Protein AF-A0A174WWV2-F1 (afdb_monomer_lite)

Organism: NCBI:txid47678

Radius of gyration: 10.9 Å; chains: 1; bounding box: 30×21×24 Å

Secondary structure (DSSP, 8-state):
-----HHHHHHHHHHHH---HHHHHHHHHHHH---HHHHHHHHTTSSPPPHHHHHHHHHHH--

pLDDT: mean 87.44, std 11.81, range [41.56, 96.44]

Sequence (63 aa):
MITNDPNTNLIEAMKEKLPLKGKLADMLMDTLYIGKEAVYRRLRGEVPFTLQEAALVSRKLGK

Structure (mmCIF, N/CA/C/O backbone):
data_AF-A0A174WWV2-F1
#
_entry.id   AF-A0A174WWV2-F1
#
loop_
_atom_site.group_PDB
_atom_site.id
_atom_site.type_symbol
_atom_site.label_atom_id
_atom_site.label_alt_id
_atom_site.label_comp_id
_atom_site.label_asym_id
_atom_site.label_entity_id
_atom_site.label_seq_id
_atom_site.pdbx_PDB_ins_code
_atom_site.Cartn_x
_atom_site.Cartn_y
_atom_site.Cartn_z
_atom_site.occupancy
_atom_site.B_iso_or_equiv
_atom_site.auth_seq_id
_atom_site.auth_comp_id
_atom_site.auth_asym_id
_atom_site.auth_atom_id
_atom_site.pdbx_PDB_model_num
ATOM 1 N N . MET A 1 1 ? 17.754 12.036 -12.404 1.00 41.56 1 MET A N 1
ATOM 2 C CA . MET A 1 1 ? 17.171 10.924 -13.183 1.00 41.56 1 MET A CA 1
ATOM 3 C C . MET A 1 1 ? 15.745 10.763 -12.704 1.00 41.56 1 MET A C 1
ATOM 5 O O . MET A 1 1 ? 15.571 10.465 -11.533 1.00 41.56 1 MET A O 1
AT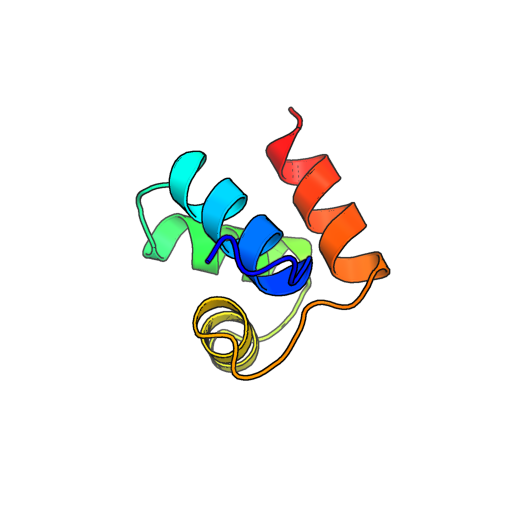OM 9 N N . ILE A 1 2 ? 14.749 11.033 -13.549 1.00 50.62 2 ILE A N 1
ATOM 10 C CA . ILE A 1 2 ? 13.370 10.643 -13.238 1.00 50.62 2 ILE A CA 1
ATOM 11 C C . ILE A 1 2 ? 13.355 9.127 -13.406 1.00 50.62 2 ILE A C 1
ATOM 13 O O . ILE A 1 2 ? 13.557 8.621 -14.510 1.00 50.62 2 ILE A O 1
ATOM 17 N N . THR A 1 3 ? 13.267 8.393 -12.305 1.00 52.25 3 THR A N 1
ATOM 18 C CA . THR A 1 3 ? 13.110 6.943 -12.346 1.00 52.25 3 THR A CA 1
ATOM 19 C C . THR A 1 3 ? 11.734 6.658 -12.932 1.00 52.25 3 THR A C 1
ATOM 21 O O . THR A 1 3 ? 10.729 6.811 -12.251 1.00 52.25 3 THR A O 1
ATOM 24 N N . ASN A 1 4 ? 11.678 6.272 -14.209 1.00 67.06 4 ASN A N 1
ATOM 25 C CA . ASN A 1 4 ? 10.456 5.846 -14.902 1.00 67.06 4 ASN A CA 1
ATOM 26 C C . ASN A 1 4 ? 9.986 4.461 -14.416 1.00 67.06 4 ASN A C 1
ATOM 28 O O . ASN A 1 4 ? 9.651 3.603 -15.227 1.00 67.06 4 ASN A O 1
ATOM 32 N N . ASP A 1 5 ? 10.010 4.216 -13.106 1.00 85.88 5 ASP A N 1
ATOM 33 C CA . ASP A 1 5 ? 9.454 3.011 -12.508 1.00 85.88 5 ASP A CA 1
ATOM 34 C C . ASP A 1 5 ? 7.997 3.294 -12.108 1.00 85.88 5 ASP A C 1
ATOM 36 O O . ASP A 1 5 ? 7.757 4.075 -11.180 1.00 85.88 5 ASP A O 1
ATOM 40 N N . PRO A 1 6 ? 7.004 2.684 -12.784 1.00 87.06 6 PRO A N 1
ATOM 41 C CA . PRO A 1 6 ? 5.592 2.908 -12.487 1.00 87.06 6 PRO A CA 1
ATOM 42 C C . PRO A 1 6 ? 5.234 2.622 -11.026 1.00 87.06 6 PRO A C 1
ATOM 44 O O . PRO A 1 6 ? 4.344 3.269 -10.476 1.00 87.06 6 PRO A O 1
ATOM 47 N N . ASN A 1 7 ? 5.932 1.677 -10.389 1.00 89.50 7 ASN A N 1
ATOM 48 C CA . ASN A 1 7 ? 5.699 1.327 -8.994 1.00 89.50 7 ASN A CA 1
ATOM 49 C C . ASN A 1 7 ? 6.146 2.452 -8.047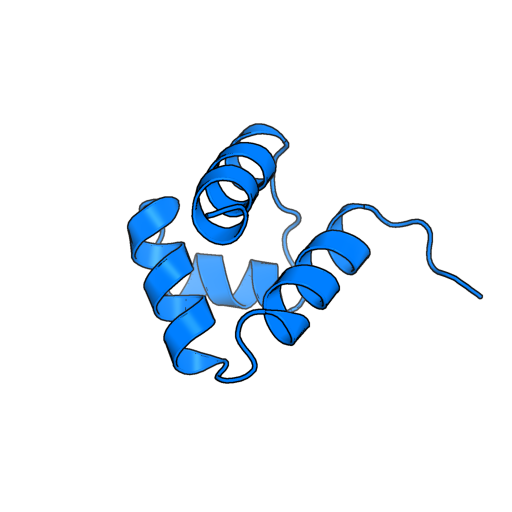 1.00 89.50 7 ASN A C 1
ATOM 51 O O . ASN A 1 7 ? 5.384 2.862 -7.171 1.00 89.50 7 ASN A O 1
ATOM 55 N N . THR A 1 8 ? 7.345 2.994 -8.256 1.00 90.12 8 THR A N 1
ATOM 56 C CA . THR A 1 8 ? 7.853 4.151 -7.507 1.00 90.12 8 THR A CA 1
ATOM 57 C C . THR A 1 8 ? 6.946 5.370 -7.684 1.00 90.12 8 THR A C 1
ATOM 59 O O . THR A 1 8 ? 6.514 5.950 -6.687 1.00 90.12 8 THR A O 1
ATOM 62 N N . ASN A 1 9 ? 6.551 5.687 -8.923 1.00 89.81 9 ASN A N 1
ATOM 63 C CA . ASN A 1 9 ? 5.652 6.811 -9.210 1.00 89.81 9 ASN A CA 1
ATOM 64 C C . ASN A 1 9 ? 4.290 6.659 -8.513 1.00 89.81 9 ASN A C 1
ATOM 66 O O . ASN A 1 9 ? 3.747 7.624 -7.975 1.00 89.81 9 ASN A O 1
ATOM 70 N N . LEU A 1 10 ? 3.738 5.441 -8.487 1.00 90.19 10 LEU A N 1
ATOM 71 C CA . LEU A 1 10 ? 2.492 5.152 -7.779 1.00 90.19 10 LEU A CA 1
ATOM 72 C C . LEU A 1 10 ? 2.640 5.398 -6.271 1.00 90.19 10 LEU A C 1
ATOM 74 O O . LEU A 1 10 ? 1.798 6.064 -5.672 1.00 90.19 10 LEU A O 1
ATOM 78 N N . ILE A 1 11 ? 3.719 4.903 -5.657 1.00 90.81 11 ILE A N 1
ATOM 79 C CA . ILE A 1 11 ? 3.985 5.081 -4.222 1.00 90.81 11 ILE A CA 1
ATOM 80 C C . ILE A 1 11 ? 4.133 6.565 -3.864 1.00 90.81 11 ILE A C 1
ATOM 82 O O . ILE A 1 11 ? 3.641 6.991 -2.816 1.00 90.81 11 ILE A O 1
ATOM 86 N N . GLU A 1 12 ? 4.808 7.352 -4.700 1.00 89.94 12 GLU A N 1
ATOM 87 C CA . GLU A 1 12 ? 4.960 8.795 -4.499 1.00 89.94 12 GLU A CA 1
ATOM 88 C C . GLU A 1 12 ? 3.613 9.516 -4.590 1.00 89.94 12 GLU A C 1
ATOM 90 O O . GLU A 1 12 ? 3.226 10.182 -3.629 1.00 89.94 12 GLU A O 1
ATOM 95 N N . ALA A 1 13 ? 2.832 9.270 -5.645 1.00 89.31 13 ALA A N 1
ATOM 96 C CA . ALA A 1 13 ? 1.498 9.854 -5.804 1.00 89.31 13 ALA A CA 1
ATOM 97 C C . ALA A 1 13 ? 0.560 9.520 -4.625 1.00 89.31 13 ALA A C 1
ATOM 99 O O . ALA A 1 13 ? -0.241 10.346 -4.179 1.00 89.31 13 ALA A O 1
ATOM 100 N N . MET A 1 14 ? 0.667 8.307 -4.075 1.00 89.06 14 MET A N 1
ATOM 101 C CA . MET A 1 14 ? -0.081 7.895 -2.884 1.00 89.06 14 MET A CA 1
ATOM 102 C C . MET A 1 14 ? 0.340 8.669 -1.629 1.00 89.06 14 MET A C 1
ATOM 104 O O . MET A 1 14 ? -0.518 9.070 -0.840 1.00 89.06 14 MET A O 1
ATOM 108 N N . LYS A 1 15 ? 1.648 8.882 -1.435 1.00 87.25 15 LYS A N 1
ATOM 109 C CA . LYS A 1 15 ? 2.198 9.651 -0.306 1.00 87.25 15 LYS A CA 1
ATOM 110 C C . LYS A 1 15 ? 1.843 11.135 -0.399 1.00 87.25 15 LYS A C 1
ATOM 112 O O . LYS A 1 15 ? 1.601 11.748 0.635 1.00 87.25 15 LYS A O 1
ATOM 117 N N . GLU A 1 16 ? 1.777 11.695 -1.603 1.00 87.25 16 GLU A N 1
ATOM 118 C CA . GLU A 1 16 ? 1.332 13.076 -1.822 1.00 87.25 16 GLU A CA 1
ATOM 119 C C . GLU A 1 16 ? -0.146 13.260 -1.462 1.00 87.25 16 GLU A C 1
ATOM 121 O O . GLU A 1 16 ? -0.504 14.213 -0.770 1.00 87.25 16 GLU A O 1
ATOM 126 N N . LYS A 1 17 ? -1.010 12.320 -1.868 1.00 84.06 17 LYS A N 1
ATOM 127 C CA . LYS A 1 17 ? -2.447 12.373 -1.551 1.00 84.06 17 LYS A CA 1
ATOM 128 C C . LYS A 1 17 ? -2.763 12.083 -0.084 1.00 84.06 17 LYS A C 1
ATOM 130 O O . LYS A 1 17 ? -3.705 12.655 0.462 1.00 84.06 17 LYS A O 1
ATOM 135 N N . LEU A 1 18 ? -2.007 11.195 0.563 1.00 82.25 18 LEU A N 1
ATOM 136 C CA . LEU A 1 18 ? -2.121 10.910 1.994 1.00 82.25 18 LEU A CA 1
ATOM 137 C C . LEU A 1 18 ? -0.745 11.008 2.674 1.00 82.25 18 LEU A C 1
ATOM 139 O O . LEU A 1 18 ? -0.052 9.995 2.811 1.00 82.25 18 LEU A O 1
ATOM 143 N N . PRO A 1 19 ? -0.371 12.191 3.201 1.00 71.81 19 PRO A N 1
ATOM 144 C CA . PRO A 1 19 ? 0.945 12.394 3.816 1.00 71.81 19 PRO A CA 1
ATOM 145 C C . PRO A 1 19 ? 1.124 11.614 5.128 1.00 71.81 19 PRO A C 1
ATOM 147 O O . PRO A 1 19 ? 2.243 11.349 5.573 1.00 71.81 19 PRO A O 1
ATOM 150 N N . LEU A 1 20 ? 0.022 11.198 5.761 1.00 78.62 20 LEU A N 1
ATOM 151 C CA . LEU A 1 20 ? 0.051 10.401 6.982 1.00 78.62 20 LEU A CA 1
ATOM 152 C C . LEU A 1 20 ? 0.264 8.921 6.644 1.00 78.62 20 LEU A C 1
ATOM 154 O O . LEU A 1 20 ? -0.687 8.199 6.346 1.00 78.62 20 LEU A O 1
ATOM 158 N N . LYS A 1 21 ? 1.517 8.457 6.769 1.00 71.44 21 LYS A N 1
ATOM 159 C CA . LYS A 1 21 ? 1.928 7.063 6.499 1.00 71.44 21 LYS A CA 1
ATOM 160 C C . LYS A 1 21 ? 1.046 6.005 7.179 1.00 71.44 21 LYS A C 1
ATOM 162 O O . LYS A 1 21 ? 0.831 4.954 6.589 1.00 71.44 21 LYS A O 1
ATOM 167 N N . GLY A 1 22 ? 0.538 6.274 8.387 1.00 77.25 22 GLY A N 1
ATOM 168 C CA . GLY A 1 22 ? -0.393 5.376 9.087 1.00 77.25 22 GLY A CA 1
ATOM 169 C C . GLY A 1 22 ? -1.719 5.220 8.340 1.00 77.25 22 GLY A C 1
ATOM 170 O O . GLY A 1 22 ? -2.085 4.112 7.974 1.00 77.25 22 GLY A O 1
ATOM 171 N N . LYS A 1 23 ? -2.355 6.340 7.975 1.00 85.62 23 LYS A N 1
ATOM 172 C CA . LYS A 1 23 ? -3.619 6.340 7.220 1.00 85.62 23 LYS A CA 1
ATOM 173 C C . LYS A 1 23 ? -3.479 5.706 5.838 1.00 85.62 23 LYS A C 1
ATOM 175 O O . LYS A 1 23 ? -4.412 5.071 5.359 1.00 85.62 23 LYS A O 1
ATOM 180 N N . LEU A 1 24 ? -2.321 5.881 5.198 1.00 90.25 24 LEU A N 1
ATOM 181 C CA . LEU A 1 24 ? -2.036 5.230 3.923 1.00 90.25 24 LEU A CA 1
ATOM 182 C C . LEU A 1 24 ? -1.943 3.708 4.084 1.00 90.25 24 LEU A C 1
ATOM 184 O O . LEU A 1 24 ? -2.510 2.978 3.277 1.00 90.25 24 LEU A O 1
ATOM 188 N N . ALA A 1 25 ? -1.251 3.231 5.123 1.00 92.50 25 ALA A N 1
ATOM 189 C CA . ALA A 1 25 ? -1.138 1.803 5.385 1.00 92.50 25 ALA A CA 1
ATOM 190 C C . ALA A 1 25 ? -2.503 1.181 5.715 1.00 92.50 25 ALA A C 1
ATOM 192 O O . ALA A 1 25 ? -2.842 0.151 5.138 1.00 92.50 25 ALA A O 1
ATOM 193 N N . ASP A 1 26 ? -3.299 1.833 6.565 1.00 92.81 26 ASP A N 1
ATOM 194 C CA . ASP A 1 26 ? -4.646 1.379 6.933 1.00 92.81 26 ASP A CA 1
ATOM 195 C C . ASP A 1 26 ? -5.563 1.291 5.708 1.00 92.81 26 ASP A C 1
ATOM 197 O O . ASP A 1 26 ? -6.169 0.254 5.448 1.00 92.81 26 ASP A O 1
ATOM 201 N N . MET A 1 27 ? -5.561 2.326 4.861 1.00 92.50 27 MET A N 1
ATOM 202 C CA . MET A 1 27 ? -6.330 2.321 3.615 1.00 92.50 27 MET A CA 1
ATOM 203 C C . MET A 1 27 ? -5.923 1.178 2.675 1.00 92.50 27 MET A C 1
ATOM 205 O O . MET A 1 27 ? -6.784 0.587 2.018 1.00 92.50 27 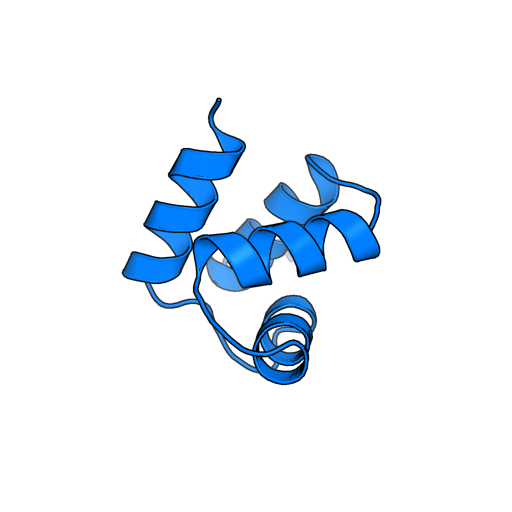MET A O 1
ATOM 209 N N . LEU A 1 28 ? -4.629 0.859 2.595 1.00 94.19 28 LEU A N 1
ATOM 210 C CA . LEU A 1 28 ? -4.136 -0.233 1.756 1.00 94.19 28 LEU A CA 1
ATOM 211 C C . LEU A 1 28 ? -4.506 -1.602 2.313 1.00 94.19 28 LEU A C 1
ATOM 213 O O . LEU A 1 28 ? -4.854 -2.480 1.527 1.00 94.19 28 LEU A O 1
ATOM 217 N N . MET A 1 29 ? -4.468 -1.775 3.636 1.00 95.00 29 MET A N 1
ATOM 218 C CA . MET A 1 29 ? -4.951 -2.995 4.286 1.00 95.00 29 MET A CA 1
ATOM 219 C C . MET A 1 29 ? -6.429 -3.225 3.949 1.00 95.00 29 MET A C 1
ATOM 221 O O . MET A 1 29 ? -6.782 -4.308 3.485 1.00 95.00 29 MET A O 1
ATOM 225 N N . ASP A 1 30 ? -7.257 -2.185 4.053 1.00 94.69 30 ASP A N 1
ATOM 226 C CA . ASP A 1 30 ? -8.692 -2.260 3.751 1.00 94.69 30 ASP A CA 1
ATOM 227 C C . ASP A 1 30 ? -8.992 -2.467 2.257 1.00 94.69 30 ASP A C 1
ATOM 229 O O . ASP A 1 30 ? -9.957 -3.137 1.895 1.00 94.69 30 ASP A O 1
ATOM 233 N N . THR A 1 31 ? -8.193 -1.869 1.368 1.00 94.44 31 THR A N 1
ATOM 234 C CA . THR A 1 31 ? -8.448 -1.890 -0.085 1.00 94.44 31 THR A CA 1
ATOM 235 C C . THR A 1 31 ? -7.931 -3.161 -0.750 1.00 94.44 31 THR A C 1
ATOM 237 O O . THR A 1 31 ? -8.538 -3.647 -1.704 1.00 94.44 31 THR A O 1
ATOM 240 N N . LEU A 1 32 ? -6.794 -3.678 -0.281 1.00 95.31 32 LEU A N 1
ATOM 241 C CA . LEU A 1 32 ? -6.114 -4.824 -0.883 1.00 95.31 32 LEU A CA 1
ATOM 242 C C . LEU A 1 32 ? -6.339 -6.123 -0.105 1.00 95.31 32 LEU A C 1
ATOM 244 O O . LEU A 1 32 ? -5.967 -7.181 -0.601 1.00 95.31 32 LEU A O 1
ATOM 248 N N . TYR A 1 33 ? -6.950 -6.057 1.084 1.00 95.25 33 TYR A N 1
ATOM 249 C CA . TYR A 1 33 ? -7.190 -7.206 1.963 1.00 95.25 33 TYR A CA 1
ATOM 250 C C . TYR A 1 33 ? -5.911 -8.002 2.270 1.00 95.25 33 TYR A C 1
ATOM 252 O O . TYR A 1 33 ? -5.912 -9.231 2.327 1.00 95.25 33 TYR A O 1
ATOM 260 N N . ILE A 1 34 ? -4.799 -7.288 2.467 1.00 95.38 34 ILE A N 1
ATOM 261 C CA . ILE A 1 34 ? -3.493 -7.863 2.807 1.00 95.38 34 ILE A CA 1
ATOM 262 C C . ILE A 1 34 ? -3.035 -7.406 4.190 1.00 95.38 34 ILE A C 1
ATOM 264 O O . ILE A 1 34 ? -3.394 -6.332 4.669 1.00 95.38 34 ILE A O 1
ATOM 268 N N . GLY A 1 35 ? -2.198 -8.225 4.826 1.00 96.38 35 GLY A N 1
ATOM 269 C CA . GLY A 1 35 ? -1.656 -7.925 6.147 1.00 96.38 35 GLY A CA 1
ATOM 270 C C . GLY A 1 35 ? -0.704 -6.725 6.161 1.00 96.38 35 GLY A C 1
ATOM 271 O O . GLY A 1 35 ? -0.072 -6.383 5.159 1.00 96.38 35 GLY A O 1
ATOM 272 N N . LYS A 1 36 ? -0.543 -6.140 7.352 1.00 94.62 36 LYS A N 1
ATOM 273 C CA . LYS A 1 36 ? 0.306 -4.974 7.632 1.00 94.62 36 LYS A CA 1
ATOM 274 C C . LYS A 1 36 ? 1.711 -5.083 7.030 1.00 94.62 36 LYS A C 1
ATOM 276 O O . LYS A 1 36 ? 2.155 -4.177 6.329 1.00 94.62 36 LYS A O 1
ATOM 281 N N . GLU A 1 37 ? 2.386 -6.212 7.233 1.00 95.81 37 GLU A N 1
ATOM 282 C CA . GLU A 1 37 ? 3.729 -6.441 6.684 1.00 95.81 37 GLU A CA 1
ATOM 283 C C . GLU A 1 37 ? 3.750 -6.395 5.150 1.00 95.81 37 GLU A C 1
ATOM 285 O O . GLU A 1 37 ? 4.621 -5.765 4.552 1.00 95.81 37 GLU A O 1
ATOM 290 N N . ALA A 1 38 ? 2.753 -6.987 4.488 1.00 96.44 38 ALA A N 1
ATOM 291 C CA . ALA A 1 38 ? 2.662 -6.984 3.031 1.00 96.44 38 ALA A CA 1
ATOM 292 C C . ALA A 1 38 ? 2.457 -5.569 2.459 1.00 96.44 38 ALA A C 1
ATOM 294 O O . ALA A 1 38 ? 2.972 -5.267 1.378 1.00 96.44 38 ALA A O 1
ATOM 295 N N . VAL A 1 39 ? 1.755 -4.698 3.193 1.00 95.62 39 VAL A N 1
ATOM 296 C CA . VAL A 1 39 ? 1.612 -3.274 2.861 1.00 95.62 39 VAL A CA 1
ATOM 297 C C . VAL A 1 39 ? 2.937 -2.532 3.022 1.00 95.62 39 VAL A C 1
ATOM 299 O O . VAL A 1 39 ? 3.352 -1.818 2.109 1.00 95.62 39 VAL A O 1
ATOM 302 N N . TYR A 1 40 ? 3.638 -2.702 4.146 1.00 94.44 40 TYR A N 1
ATOM 303 C CA . TYR A 1 40 ? 4.888 -1.973 4.381 1.00 94.44 40 TYR A CA 1
ATOM 304 C C . TYR A 1 40 ? 5.992 -2.354 3.401 1.00 94.44 40 TYR A C 1
ATOM 306 O O . TYR A 1 40 ? 6.708 -1.465 2.939 1.00 94.44 40 TYR A O 1
ATOM 314 N N . ARG A 1 41 ? 6.093 -3.631 3.022 1.00 95.81 41 ARG A N 1
ATOM 315 C CA . ARG A 1 41 ? 7.033 -4.069 1.980 1.00 95.81 41 ARG A CA 1
ATOM 316 C C . ARG A 1 41 ? 6.768 -3.369 0.642 1.00 95.81 41 ARG A C 1
ATOM 318 O O . ARG A 1 41 ? 7.712 -2.934 -0.010 1.00 95.81 41 ARG A O 1
ATOM 325 N N . ARG A 1 42 ? 5.495 -3.163 0.275 1.00 94.25 42 ARG A N 1
ATOM 326 C CA . ARG A 1 42 ? 5.110 -2.395 -0.924 1.00 94.25 42 ARG A CA 1
ATOM 327 C C . ARG A 1 42 ? 5.440 -0.911 -0.803 1.00 94.25 42 ARG A C 1
ATOM 329 O O . ARG A 1 42 ? 6.055 -0.344 -1.696 1.00 94.25 42 ARG A O 1
ATOM 336 N N . LEU A 1 43 ? 5.130 -0.286 0.334 1.00 92.00 43 LEU A N 1
ATOM 337 C CA . LEU A 1 43 ? 5.428 1.134 0.578 1.00 92.00 43 LEU A CA 1
ATOM 338 C C . LEU A 1 43 ? 6.932 1.459 0.637 1.00 92.00 43 LEU A C 1
ATOM 340 O O . LEU A 1 43 ? 7.316 2.618 0.435 1.00 92.00 43 LEU A O 1
ATOM 344 N N . ARG A 1 44 ? 7.768 0.458 0.938 1.00 91.62 44 ARG A N 1
ATOM 345 C CA . ARG A 1 44 ? 9.236 0.529 0.886 1.00 91.62 44 ARG A CA 1
ATOM 346 C C . ARG A 1 44 ? 9.816 0.196 -0.493 1.00 91.62 44 ARG A C 1
ATOM 348 O O . ARG A 1 44 ? 11.010 0.379 -0.681 1.00 91.62 44 ARG A O 1
ATOM 355 N N . GLY A 1 45 ? 8.997 -0.275 -1.437 1.00 90.56 45 GLY A N 1
ATOM 356 C CA . GLY A 1 45 ? 9.440 -0.697 -2.768 1.00 90.56 45 GLY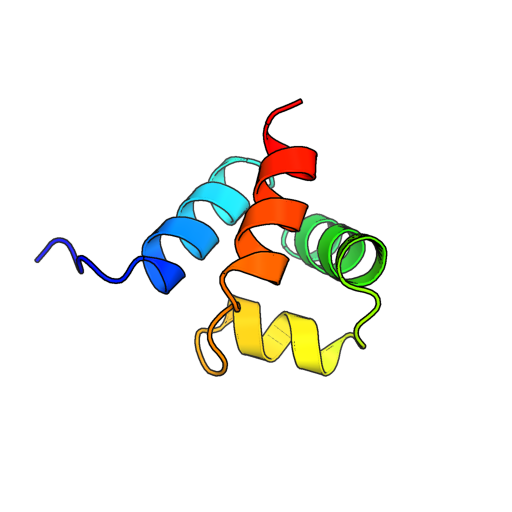 A CA 1
ATOM 357 C C . GLY A 1 45 ? 10.079 -2.091 -2.817 1.00 90.56 45 GLY A C 1
ATOM 358 O O . GLY A 1 45 ? 10.584 -2.486 -3.859 1.00 90.56 45 GLY A O 1
ATOM 359 N N . GLU A 1 46 ? 10.045 -2.858 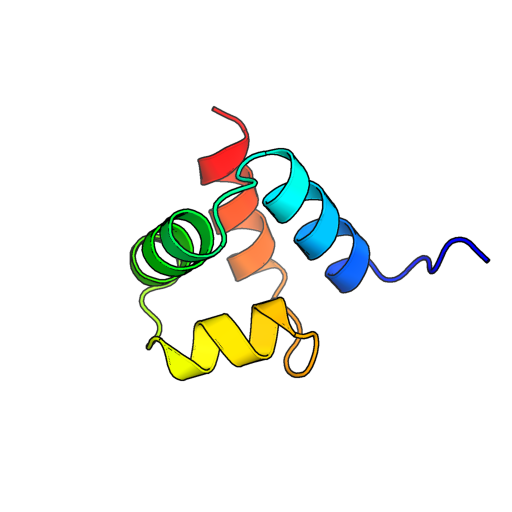-1.723 1.00 94.62 46 GLU A N 1
ATOM 360 C CA . GLU A 1 46 ? 10.595 -4.223 -1.665 1.00 94.62 46 GLU A CA 1
ATOM 361 C C . GLU A 1 46 ? 9.740 -5.229 -2.452 1.00 94.62 46 GLU A C 1
ATOM 363 O O . GLU A 1 46 ? 10.229 -6.269 -2.891 1.00 94.62 46 GLU A O 1
ATOM 368 N N . VAL A 1 47 ? 8.442 -4.946 -2.585 1.00 95.12 47 VAL A N 1
ATOM 369 C CA . VAL A 1 47 ? 7.474 -5.742 -3.348 1.00 95.12 47 VAL A CA 1
ATOM 370 C C . VAL A 1 47 ? 6.687 -4.785 -4.242 1.00 95.12 47 VAL A C 1
ATOM 372 O O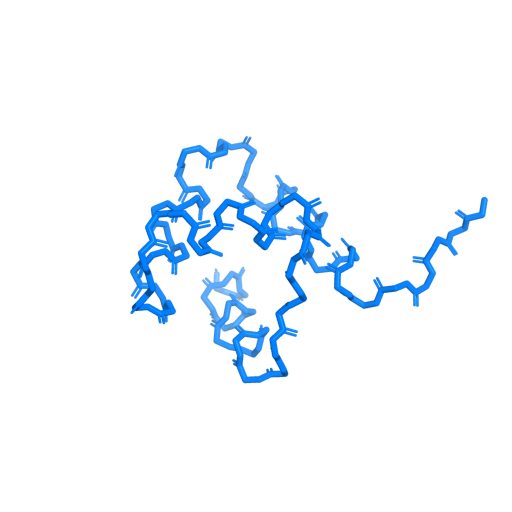 . VAL A 1 47 ? 6.095 -3.845 -3.712 1.00 95.12 47 VAL A O 1
ATOM 375 N N . PRO A 1 48 ? 6.653 -4.982 -5.569 1.00 94.12 48 PRO A N 1
ATOM 376 C CA . PRO A 1 48 ? 5.878 -4.116 -6.443 1.00 94.12 48 PRO A CA 1
ATOM 377 C C . PRO A 1 48 ? 4.376 -4.369 -6.286 1.00 94.12 48 PRO A C 1
ATOM 379 O O . PRO A 1 48 ? 3.948 -5.479 -5.959 1.00 94.12 48 PRO A O 1
ATOM 382 N N . PHE A 1 49 ? 3.570 -3.348 -6.565 1.00 95.06 49 PHE A N 1
ATOM 383 C CA . PHE A 1 49 ? 2.136 -3.529 -6.757 1.00 95.06 49 PHE A CA 1
ATOM 384 C C . PHE A 1 49 ? 1.868 -4.244 -8.083 1.00 95.06 49 PHE A C 1
ATOM 386 O O . PHE A 1 49 ? 2.468 -3.933 -9.114 1.00 95.06 49 PHE A O 1
ATOM 393 N N . THR A 1 50 ? 0.921 -5.175 -8.079 1.00 95.31 50 THR A N 1
ATOM 394 C CA . THR A 1 50 ? 0.377 -5.717 -9.330 1.00 95.31 50 THR A CA 1
ATOM 395 C C . THR A 1 50 ? -0.490 -4.668 -10.032 1.00 95.31 50 THR A C 1
ATOM 397 O O . THR A 1 50 ? -0.999 -3.738 -9.403 1.00 95.31 50 THR A O 1
ATOM 400 N N . LEU A 1 51 ? -0.734 -4.841 -11.335 1.00 93.50 51 LEU A N 1
ATOM 401 C CA . LEU A 1 51 ? -1.628 -3.953 -12.089 1.00 93.50 51 LEU A CA 1
ATOM 402 C C . LEU A 1 51 ? -3.036 -3.884 -11.470 1.00 93.50 51 LEU A C 1
ATOM 404 O O . LEU A 1 51 ? -3.641 -2.815 -11.414 1.00 93.50 51 LEU A O 1
ATOM 408 N N . GLN A 1 52 ? -3.544 -5.013 -10.968 1.00 94.81 52 GLN A N 1
ATOM 409 C CA . GLN A 1 52 ? -4.845 -5.075 -10.305 1.00 94.81 52 GLN A CA 1
ATOM 410 C C . GLN A 1 52 ? -4.852 -4.276 -8.997 1.00 94.81 52 GLN A C 1
ATOM 412 O O . GLN A 1 52 ? -5.766 -3.485 -8.768 1.00 94.81 52 GLN A O 1
ATOM 417 N N . GLU A 1 53 ? -3.830 -4.443 -8.155 1.00 95.19 53 GLU A N 1
ATOM 418 C CA . GLU A 1 53 ? -3.700 -3.678 -6.910 1.00 95.19 53 GLU A CA 1
ATOM 419 C C . GLU A 1 53 ? -3.591 -2.174 -7.200 1.00 95.19 53 GLU A C 1
ATOM 421 O O . GLU A 1 53 ? -4.299 -1.375 -6.587 1.00 95.19 53 GLU A O 1
ATOM 426 N N . ALA A 1 54 ? -2.776 -1.787 -8.186 1.00 93.44 54 ALA A N 1
ATOM 427 C CA . ALA A 1 54 ? -2.632 -0.399 -8.615 1.00 93.44 54 ALA A CA 1
ATOM 428 C C . ALA A 1 54 ? -3.968 0.202 -9.086 1.00 93.44 54 ALA A C 1
ATOM 430 O O . ALA A 1 54 ? -4.311 1.324 -8.709 1.00 93.44 54 ALA A O 1
ATOM 431 N N . ALA A 1 55 ? -4.766 -0.550 -9.850 1.00 93.19 55 ALA A N 1
ATOM 432 C CA . ALA A 1 55 ? -6.088 -0.113 -10.293 1.00 93.19 55 ALA A CA 1
ATOM 433 C C . ALA A 1 55 ? -7.072 0.069 -9.122 1.00 93.19 55 ALA A C 1
ATOM 435 O O . ALA A 1 55 ? -7.808 1.059 -9.080 1.00 93.19 55 ALA A O 1
ATOM 436 N N . LEU A 1 56 ? -7.076 -0.850 -8.149 1.00 94.06 56 LEU A N 1
ATOM 437 C CA . LEU A 1 56 ? -7.919 -0.752 -6.950 1.00 94.06 56 LEU A CA 1
ATOM 438 C C . LEU A 1 56 ? -7.565 0.479 -6.108 1.00 94.06 56 LEU A C 1
ATOM 440 O O . LEU A 1 56 ? -8.454 1.248 -5.732 1.00 94.06 56 LEU A O 1
ATOM 444 N N . VAL A 1 57 ? -6.271 0.691 -5.863 1.00 91.81 57 VAL A N 1
ATOM 445 C CA . VAL A 1 57 ? -5.758 1.840 -5.106 1.00 91.81 57 VAL A CA 1
ATOM 446 C C . VAL A 1 57 ? -6.056 3.150 -5.833 1.00 91.81 57 VAL A C 1
ATOM 448 O O . VAL A 1 57 ? -6.556 4.094 -5.220 1.00 91.81 57 VAL A O 1
ATOM 451 N N . SER A 1 58 ? -5.837 3.200 -7.149 1.00 89.56 58 SER A N 1
ATOM 452 C CA . SER A 1 58 ? -6.139 4.378 -7.966 1.00 89.56 58 SER A CA 1
ATOM 453 C C . SER A 1 58 ? -7.628 4.735 -7.920 1.00 89.56 58 SER A C 1
ATOM 455 O O . SER A 1 58 ? -7.980 5.891 -7.693 1.00 89.56 58 SER A O 1
ATOM 457 N N . ARG A 1 59 ? -8.528 3.742 -7.999 1.00 90.31 59 ARG A N 1
ATOM 458 C CA . ARG A 1 59 ? -9.979 3.964 -7.856 1.00 90.31 59 ARG A CA 1
ATOM 459 C C . ARG A 1 59 ? -10.355 4.532 -6.485 1.00 90.31 59 ARG A C 1
ATOM 461 O O . ARG A 1 59 ? -11.300 5.311 -6.385 1.00 90.31 59 ARG A O 1
ATOM 468 N N . LYS A 1 60 ? -9.650 4.125 -5.427 1.00 87.62 60 LYS A N 1
ATOM 469 C CA . LYS A 1 60 ? -9.884 4.611 -4.060 1.00 87.62 60 LYS A CA 1
ATOM 470 C C . LYS A 1 60 ? -9.382 6.046 -3.863 1.00 87.62 60 LYS A C 1
ATOM 472 O O . LYS A 1 60 ? -10.034 6.796 -3.150 1.00 87.62 60 LYS A O 1
ATOM 477 N N . LEU A 1 61 ? -8.262 6.408 -4.494 1.00 83.88 61 LEU A N 1
ATOM 478 C CA . LEU A 1 61 ? -7.613 7.724 -4.391 1.00 83.88 61 LEU A CA 1
ATOM 479 C C . LEU A 1 61 ? -8.095 8.762 -5.414 1.00 83.88 61 LEU A C 1
ATOM 481 O O . LEU A 1 61 ? -7.791 9.945 -5.272 1.00 83.88 61 LEU A O 1
ATOM 485 N N . GLY A 1 62 ? -8.727 8.327 -6.502 1.00 73.88 62 GLY A N 1
ATOM 486 C CA . GLY A 1 62 ? -9.249 9.181 -7.573 1.00 73.88 62 GLY A CA 1
ATOM 487 C C . GLY A 1 62 ? -10.633 9.775 -7.296 1.00 73.88 62 GLY A C 1
ATOM 488 O O . GLY A 1 62 ? -11.144 10.498 -8.145 1.00 73.88 62 GLY A O 1
ATOM 489 N N . LYS A 1 63 ? -11.234 9.459 -6.145 1.00 54.44 63 LYS A N 1
ATOM 490 C CA . LYS A 1 63 ? -12.382 10.179 -5.583 1.00 54.44 63 LYS A CA 1
ATOM 491 C C . LYS A 1 63 ? -11.889 11.232 -4.603 1.00 54.44 63 LYS A C 1
ATOM 493 O O . LYS A 1 63 ? -12.555 12.281 -4.530 1.00 54.44 63 LYS A O 1
#

Foldseek 3Di:
DPPPDPLVVLLVVLCVLPVPPVVSLVVLCVQVVDDSVVSVCSNVVVDGDDPVSSVSVCVVSVD